Protein AF-A0A819S6Y0-F1 (afdb_monomer)

InterPro domains:
  IPR027272 Piezo family [PTHR47049] (10-144)
  IPR031805 Piezo, TM25-28 [PF15917] (71-144)

Structure (mmCIF, N/CA/C/O backbone):
data_AF-A0A819S6Y0-F1
#
_entry.id   AF-A0A819S6Y0-F1
#
loop_
_atom_site.group_PDB
_atom_site.id
_atom_site.type_symbol
_atom_site.label_atom_id
_atom_site.label_alt_id
_atom_site.label_comp_id
_atom_site.label_asym_id
_atom_site.label_entity_id
_atom_site.label_seq_id
_atom_site.pdbx_PDB_ins_code
_atom_site.Cartn_x
_atom_site.Cartn_y
_atom_site.Cartn_z
_atom_site.occupancy
_atom_site.B_iso_or_equiv
_atom_site.auth_seq_id
_atom_site.auth_comp_id
_atom_site.auth_asym_id
_atom_site.auth_atom_id
_atom_site.pdbx_PDB_model_num
ATOM 1 N N . TYR A 1 1 ? 23.788 9.686 -37.090 1.00 53.28 1 TYR A N 1
ATOM 2 C CA . TYR A 1 1 ? 23.372 8.698 -36.075 1.00 53.28 1 TYR A CA 1
ATOM 3 C C . TYR A 1 1 ? 24.300 7.473 -35.992 1.00 53.28 1 TYR A C 1
ATOM 5 O O . TYR A 1 1 ? 23.846 6.419 -35.590 1.00 53.28 1 TYR A O 1
ATOM 13 N N . HIS A 1 2 ? 25.597 7.571 -36.331 1.00 53.84 2 HIS A N 1
ATOM 14 C CA . HIS A 1 2 ? 26.469 6.384 -36.463 1.00 53.84 2 HIS A CA 1
ATOM 15 C C . HIS A 1 2 ? 27.426 6.138 -35.273 1.00 53.84 2 HIS A C 1
ATOM 17 O O . HIS A 1 2 ? 28.222 5.213 -35.316 1.00 53.84 2 HIS A O 1
ATOM 23 N N . TRP A 1 3 ? 27.369 6.956 -34.212 1.00 53.31 3 TRP A N 1
ATOM 24 C CA . TRP A 1 3 ? 28.402 6.966 -33.155 1.00 53.31 3 TRP A CA 1
ATOM 25 C C . TRP A 1 3 ? 27.869 6.834 -31.723 1.00 53.31 3 TRP A C 1
ATOM 27 O O . TRP A 1 3 ? 28.647 6.901 -30.774 1.00 53.31 3 TRP A O 1
ATOM 37 N N . ILE A 1 4 ? 26.558 6.663 -31.538 1.00 61.91 4 ILE A N 1
ATOM 38 C CA . ILE A 1 4 ? 25.990 6.446 -30.205 1.00 61.91 4 ILE A CA 1
ATOM 39 C C . ILE A 1 4 ? 25.982 4.944 -29.945 1.00 61.91 4 ILE A C 1
ATOM 41 O O . ILE A 1 4 ? 25.505 4.168 -30.767 1.00 61.91 4 ILE A O 1
ATOM 45 N N . ASN A 1 5 ? 26.547 4.541 -28.808 1.00 77.62 5 ASN A N 1
ATOM 46 C CA . ASN A 1 5 ? 26.578 3.152 -28.369 1.00 77.62 5 ASN A CA 1
ATOM 47 C C . ASN A 1 5 ? 25.147 2.586 -28.389 1.00 77.62 5 ASN A C 1
ATOM 49 O O . ASN A 1 5 ? 24.265 3.150 -27.744 1.00 77.62 5 ASN A O 1
ATOM 53 N N . VAL A 1 6 ? 24.915 1.497 -29.127 1.00 75.38 6 VAL A N 1
ATOM 54 C CA . VAL A 1 6 ? 23.573 0.929 -29.378 1.00 75.38 6 VAL A CA 1
ATOM 55 C C . VAL A 1 6 ? 22.809 0.683 -28.069 1.00 75.38 6 VAL A C 1
ATOM 57 O O . VAL A 1 6 ? 21.625 0.984 -27.960 1.00 75.38 6 VAL A O 1
ATOM 60 N N . ARG A 1 7 ? 23.523 0.285 -27.007 1.00 76.56 7 ARG A N 1
ATOM 61 C CA . ARG A 1 7 ? 22.964 0.113 -25.655 1.00 76.56 7 ARG A CA 1
ATOM 62 C C . ARG A 1 7 ? 22.422 1.400 -25.033 1.00 76.56 7 ARG A C 1
ATOM 64 O O . ARG A 1 7 ? 21.423 1.362 -24.325 1.00 76.56 7 ARG A O 1
ATOM 71 N N . PHE A 1 8 ? 23.088 2.525 -25.269 1.00 80.50 8 PHE A N 1
ATOM 72 C CA . PHE A 1 8 ? 22.642 3.831 -24.789 1.00 80.50 8 PHE A CA 1
ATOM 73 C C . PHE A 1 8 ? 21.433 4.321 -25.589 1.00 80.50 8 PHE A C 1
ATOM 75 O O . PHE A 1 8 ? 20.493 4.853 -25.007 1.00 80.50 8 PHE A O 1
ATOM 82 N N . ASN A 1 9 ? 21.425 4.067 -26.902 1.00 78.06 9 ASN A N 1
ATOM 83 C CA . ASN A 1 9 ? 20.296 4.378 -27.780 1.00 78.06 9 ASN A CA 1
ATOM 84 C C . ASN A 1 9 ? 19.030 3.610 -27.360 1.00 78.06 9 ASN A C 1
ATOM 86 O O . ASN A 1 9 ? 17.961 4.202 -27.217 1.00 78.06 9 ASN A O 1
ATOM 90 N N . GLY A 1 10 ? 19.186 2.313 -27.068 1.00 77.12 10 GLY A N 1
ATOM 91 C CA . GLY A 1 10 ? 18.119 1.464 -26.544 1.00 77.12 10 GLY A CA 1
ATOM 92 C C . GLY A 1 10 ? 17.637 1.884 -25.153 1.00 77.12 10 GLY A C 1
ATOM 93 O O . GLY A 1 10 ? 16.433 1.924 -24.926 1.00 77.12 10 GLY A O 1
ATOM 94 N N . TRP A 1 11 ? 18.542 2.264 -24.239 1.00 80.62 11 TRP A N 1
ATOM 95 C CA . TRP A 1 11 ? 18.161 2.768 -22.908 1.00 80.62 11 TRP A CA 1
ATOM 96 C C . TRP A 1 11 ? 17.359 4.077 -22.976 1.00 80.62 11 TRP A C 1
ATOM 98 O O . TRP A 1 11 ? 16.425 4.269 -22.205 1.00 80.62 11 TRP A O 1
ATOM 108 N N . LEU A 1 12 ? 17.689 4.960 -23.922 1.00 81.75 12 LEU A N 1
ATOM 109 C CA . LEU A 1 12 ? 16.943 6.195 -24.184 1.00 81.75 12 LEU A CA 1
ATOM 110 C C . LEU A 1 12 ? 15.626 5.977 -24.948 1.00 81.75 12 LEU A C 1
ATOM 112 O O . LEU A 1 12 ? 14.884 6.940 -25.127 1.00 81.75 12 LEU A O 1
ATOM 116 N N . HIS A 1 13 ? 15.342 4.756 -25.419 1.00 78.50 13 HIS A N 1
ATOM 117 C CA . HIS A 1 13 ? 14.201 4.441 -26.288 1.00 78.50 13 HIS A CA 1
ATOM 118 C C . HIS A 1 13 ? 14.126 5.321 -27.550 1.00 78.50 13 HIS A C 1
ATOM 120 O O . HIS A 1 13 ? 13.043 5.696 -28.005 1.00 78.50 13 HIS A O 1
ATOM 126 N N . LEU A 1 14 ? 15.279 5.662 -28.133 1.00 79.00 14 LEU A N 1
ATOM 127 C CA . LEU A 1 14 ? 15.324 6.416 -29.384 1.00 79.00 14 LEU A CA 1
ATOM 128 C C . LEU A 1 14 ? 14.881 5.542 -30.564 1.00 79.00 14 LEU A C 1
ATOM 130 O O . LEU A 1 14 ? 15.088 4.329 -30.579 1.00 79.00 14 LEU A O 1
ATOM 134 N N . LEU A 1 15 ? 14.274 6.178 -31.568 1.00 76.56 15 LEU A N 1
ATOM 135 C CA . LEU A 1 15 ? 13.911 5.523 -32.823 1.00 76.56 15 LEU A CA 1
ATOM 136 C C . LEU A 1 15 ? 15.189 5.063 -33.536 1.00 76.56 15 LEU A C 1
ATOM 138 O O . LEU A 1 15 ? 15.964 5.886 -34.025 1.00 76.56 15 LEU A O 1
ATOM 142 N N . ASP A 1 16 ? 15.391 3.750 -33.595 1.00 74.06 16 ASP A N 1
ATOM 143 C CA . ASP A 1 16 ? 16.468 3.109 -34.340 1.00 74.06 16 ASP A CA 1
ATOM 144 C C . ASP A 1 16 ? 15.872 2.153 -35.379 1.00 74.06 16 ASP A C 1
ATOM 146 O O . ASP A 1 16 ? 14.878 1.469 -35.131 1.00 74.06 16 ASP A O 1
ATOM 150 N N . TYR A 1 17 ? 16.468 2.134 -36.567 1.00 72.25 17 TYR A N 1
ATOM 151 C CA . TYR A 1 17 ? 16.077 1.234 -37.650 1.00 72.25 17 TYR A CA 1
ATOM 152 C C . TYR A 1 17 ? 16.776 -0.129 -37.529 1.00 72.25 17 TYR A C 1
ATOM 154 O O . TYR A 1 17 ? 16.288 -1.120 -38.064 1.00 72.25 17 TYR A O 1
ATOM 162 N N . ILE A 1 18 ? 17.923 -0.181 -36.839 1.00 71.50 18 ILE A N 1
ATOM 163 C CA . ILE A 1 18 ? 18.746 -1.389 -36.7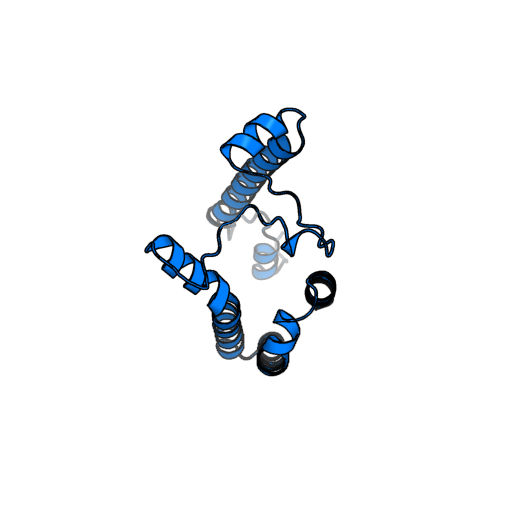00 1.00 71.50 18 ILE A CA 1
ATOM 164 C C . ILE A 1 18 ? 18.242 -2.258 -35.536 1.00 71.50 18 ILE A C 1
ATOM 166 O O . ILE A 1 18 ? 18.105 -3.469 -35.693 1.00 71.50 18 ILE A O 1
ATOM 170 N N . GLU A 1 19 ? 17.910 -1.641 -34.398 1.00 70.00 19 GLU A N 1
ATOM 171 C CA . GLU A 1 19 ? 17.298 -2.292 -33.229 1.00 70.00 19 GLU A CA 1
ATOM 172 C C . GLU A 1 19 ? 16.040 -1.519 -32.789 1.00 70.00 19 GLU A C 1
ATOM 174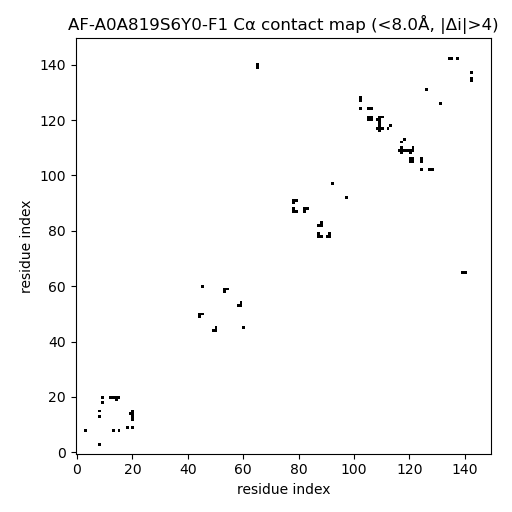 O O . GLU A 1 19 ? 16.109 -0.676 -31.892 1.00 70.00 19 GLU A O 1
ATOM 179 N N . PRO A 1 20 ? 14.875 -1.753 -33.423 1.00 70.50 20 PRO A N 1
ATOM 180 C CA . PRO A 1 20 ? 13.649 -1.056 -33.055 1.00 70.50 20 PRO A CA 1
ATOM 181 C C . PRO A 1 20 ? 13.221 -1.401 -31.623 1.00 70.50 20 PRO A C 1
ATOM 183 O O . PRO A 1 20 ? 13.245 -2.562 -31.203 1.00 70.50 20 PRO A O 1
ATOM 186 N N . SER A 1 21 ? 12.789 -0.385 -30.871 1.00 71.12 21 SER A N 1
ATOM 187 C CA . SER A 1 21 ? 12.269 -0.571 -29.516 1.00 71.12 21 SER A CA 1
ATOM 188 C C . SER A 1 21 ? 11.015 -1.450 -29.533 1.00 71.12 21 SER A C 1
ATOM 190 O O . SER A 1 21 ? 10.190 -1.402 -30.451 1.00 71.12 21 SER A O 1
ATOM 192 N N . THR A 1 22 ? 10.872 -2.317 -28.529 1.00 75.94 22 THR A N 1
ATOM 193 C CA . THR A 1 22 ? 9.787 -3.301 -28.537 1.00 75.94 22 THR A CA 1
ATOM 194 C C . THR A 1 22 ? 8.485 -2.640 -28.099 1.00 75.94 22 THR A C 1
ATOM 196 O O . THR A 1 22 ? 8.317 -2.308 -26.928 1.00 75.94 22 THR A O 1
ATOM 199 N N . ALA A 1 23 ? 7.527 -2.509 -29.019 1.00 78.88 23 ALA A N 1
ATOM 200 C CA . ALA A 1 23 ? 6.220 -1.906 -28.740 1.00 78.88 23 ALA A CA 1
ATOM 201 C C . ALA A 1 23 ? 5.422 -2.626 -27.631 1.00 78.88 23 ALA A C 1
ATOM 203 O O . ALA A 1 23 ? 4.502 -2.049 -27.061 1.00 78.88 23 ALA A O 1
ATOM 204 N N . THR A 1 24 ? 5.779 -3.865 -27.274 1.00 84.56 24 THR A N 1
ATOM 205 C CA . THR A 1 24 ? 5.170 -4.589 -26.145 1.00 84.56 24 THR A CA 1
ATOM 206 C C . THR A 1 24 ? 5.451 -3.937 -24.791 1.00 84.56 24 THR A C 1
ATOM 208 O O . THR A 1 24 ? 4.668 -4.128 -23.865 1.00 84.56 24 THR A O 1
ATOM 211 N N . GLN A 1 25 ? 6.513 -3.132 -24.664 1.00 82.19 25 GLN A N 1
ATOM 212 C CA . GLN A 1 25 ? 6.817 -2.389 -23.436 1.00 82.19 25 GLN A CA 1
ATOM 213 C C . GLN A 1 25 ? 5.733 -1.342 -23.117 1.00 82.19 25 GLN A C 1
ATOM 215 O O . GLN A 1 25 ? 5.421 -1.131 -21.949 1.00 82.19 25 GLN A O 1
ATOM 220 N N . LEU A 1 26 ? 5.066 -0.793 -24.142 1.00 87.94 26 LEU A N 1
ATOM 221 C CA . LEU A 1 26 ? 3.971 0.178 -23.995 1.00 87.94 26 LEU A CA 1
ATOM 222 C C . LEU A 1 26 ? 2.686 -0.430 -23.418 1.00 87.94 26 LEU A C 1
ATOM 224 O O . LEU A 1 26 ? 1.782 0.301 -23.024 1.00 87.94 26 LEU A O 1
ATOM 228 N N . ILE A 1 27 ? 2.571 -1.761 -23.365 1.00 92.94 27 ILE A N 1
ATOM 229 C CA . ILE A 1 27 ? 1.391 -2.421 -22.790 1.00 92.94 27 ILE A CA 1
ATOM 230 C C . ILE A 1 27 ? 1.282 -2.090 -21.296 1.00 92.94 27 ILE A C 1
ATOM 232 O O . ILE A 1 27 ? 0.184 -1.829 -20.807 1.00 92.94 27 ILE A O 1
ATOM 236 N N . ALA A 1 28 ? 2.410 -2.058 -20.578 1.00 91.25 28 ALA A N 1
ATOM 237 C CA . ALA A 1 28 ? 2.431 -1.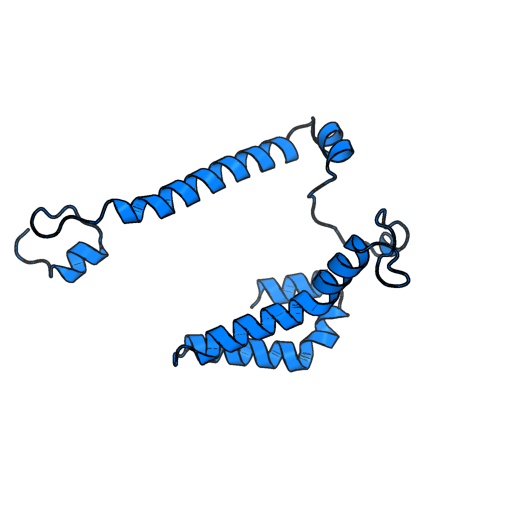674 -19.168 1.00 91.25 28 ALA A CA 1
ATOM 238 C C . ALA A 1 28 ? 1.977 -0.217 -18.983 1.00 91.25 28 ALA A C 1
ATOM 240 O O . ALA A 1 28 ? 1.107 0.047 -18.153 1.00 91.25 28 ALA A O 1
ATOM 241 N N . ASP A 1 29 ? 2.479 0.695 -19.820 1.00 93.00 29 ASP A N 1
ATOM 242 C CA . ASP A 1 29 ? 2.100 2.113 -19.802 1.00 93.00 29 ASP A CA 1
ATOM 243 C C . ASP A 1 29 ? 0.616 2.315 -20.130 1.00 93.00 29 ASP A C 1
ATOM 2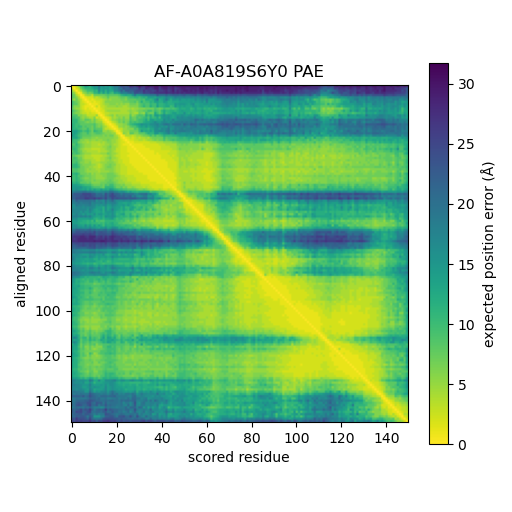45 O O . ASP A 1 29 ? -0.057 3.138 -19.509 1.00 93.00 29 ASP A O 1
ATOM 249 N N . PHE A 1 30 ? 0.068 1.524 -21.057 1.00 95.31 30 PHE A N 1
ATOM 250 C CA . PHE A 1 30 ? -1.360 1.526 -21.357 1.00 95.31 30 PHE A CA 1
ATOM 251 C C . PHE A 1 30 ? -2.198 1.143 -20.131 1.00 95.31 30 PHE A C 1
ATOM 253 O O . PHE A 1 30 ? -3.163 1.838 -19.815 1.00 95.31 30 PHE A O 1
ATOM 260 N N . PHE A 1 31 ? -1.832 0.076 -19.410 1.00 95.88 31 PHE A N 1
ATOM 261 C CA . PHE A 1 31 ? -2.542 -0.308 -18.186 1.00 95.88 31 PHE A CA 1
ATOM 262 C C . PHE A 1 31 ? -2.368 0.721 -17.069 1.00 95.88 31 PHE A C 1
ATOM 264 O O . PHE A 1 31 ? -3.334 1.022 -16.371 1.00 95.88 31 PHE A O 1
ATOM 271 N N . GLN A 1 32 ? -1.180 1.310 -16.926 1.00 95.88 32 GLN A N 1
ATOM 272 C CA . GLN A 1 32 ? -0.949 2.396 -15.976 1.00 95.88 32 GLN A CA 1
ATOM 273 C C . GLN A 1 32 ? -1.851 3.601 -16.277 1.00 95.88 32 GLN A C 1
ATOM 275 O O . GLN A 1 32 ? -2.486 4.135 -15.367 1.00 95.88 32 GLN A O 1
ATOM 280 N N . PHE A 1 33 ? -1.962 3.996 -17.548 1.00 96.81 33 PHE A N 1
ATOM 281 C CA . PHE A 1 33 ? -2.863 5.064 -17.974 1.00 96.81 33 PHE A CA 1
ATOM 282 C C . PHE A 1 33 ? -4.332 4.697 -17.742 1.00 96.81 33 PHE A C 1
ATOM 284 O O . PHE A 1 33 ? -5.084 5.497 -17.189 1.00 96.81 33 PHE A O 1
ATOM 291 N N . LEU A 1 34 ? -4.734 3.469 -18.083 1.00 97.25 34 LEU A N 1
ATOM 292 C CA . LEU A 1 34 ? -6.086 2.974 -17.839 1.00 97.25 34 LEU A CA 1
ATOM 293 C C . LEU A 1 34 ? -6.449 3.063 -16.351 1.00 97.25 34 LEU A C 1
ATOM 295 O O . LEU A 1 34 ? -7.504 3.600 -16.015 1.00 97.25 34 LEU A O 1
ATOM 299 N N . PHE A 1 35 ? -5.578 2.584 -15.458 1.00 97.62 35 PHE A N 1
ATOM 300 C CA . PHE A 1 35 ? -5.803 2.659 -14.014 1.00 97.62 35 PHE A CA 1
ATOM 301 C C . PHE A 1 35 ? -5.837 4.101 -13.511 1.00 97.62 35 PHE A C 1
ATOM 303 O O . PHE A 1 35 ? -6.695 4.424 -12.694 1.00 97.62 35 PHE A O 1
ATOM 310 N N . ALA A 1 36 ? -4.992 4.990 -14.038 1.00 97.50 36 ALA A N 1
ATOM 311 C CA . ALA A 1 36 ? -5.045 6.412 -13.709 1.00 97.50 36 ALA A CA 1
ATOM 312 C C . ALA A 1 36 ? -6.382 7.056 -14.128 1.00 97.50 36 ALA A C 1
ATOM 314 O O . ALA A 1 36 ? -6.970 7.807 -13.350 1.00 97.50 36 ALA A O 1
ATOM 315 N N . CYS A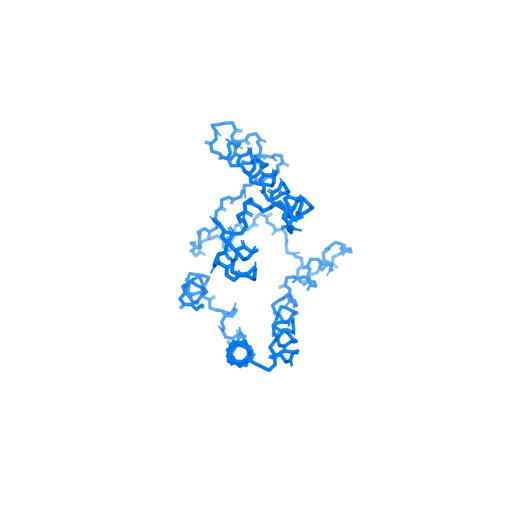 1 37 ? -6.913 6.723 -15.310 1.00 97.44 37 CYS A N 1
ATOM 316 C CA . CYS A 1 37 ? -8.229 7.191 -15.753 1.00 97.44 37 CYS A CA 1
ATOM 317 C C . CYS A 1 37 ? -9.368 6.662 -14.869 1.00 97.44 37 CYS A C 1
ATOM 319 O O . CYS A 1 37 ? -10.281 7.417 -14.534 1.00 97.44 37 CYS A O 1
ATOM 321 N N . GLN A 1 38 ? -9.320 5.387 -14.469 1.00 96.50 38 GLN A N 1
ATOM 322 C CA . GLN A 1 38 ? -10.316 4.826 -13.549 1.00 96.50 38 GLN A CA 1
ATOM 323 C C . GLN A 1 38 ? -10.230 5.481 -12.166 1.00 96.50 38 GLN A C 1
ATOM 325 O O . GLN A 1 38 ? -11.256 5.850 -11.599 1.00 96.50 38 GLN A O 1
ATOM 330 N N . GLN A 1 39 ? -9.018 5.706 -11.654 1.00 94.94 39 GLN A N 1
ATOM 331 C CA . GLN A 1 39 ? -8.812 6.388 -10.379 1.00 94.94 39 GLN A CA 1
ATOM 332 C C . GLN A 1 39 ? -9.333 7.830 -10.415 1.00 94.94 39 GLN A C 1
ATOM 334 O O . GLN A 1 39 ? -9.985 8.275 -9.474 1.00 94.94 39 GLN A O 1
ATOM 339 N N . TRP A 1 40 ? -9.109 8.547 -11.521 1.00 94.12 40 TRP A N 1
ATOM 340 C CA . TRP A 1 40 ? -9.681 9.878 -11.730 1.00 94.12 40 TRP A CA 1
ATOM 341 C C . TRP A 1 40 ? -11.211 9.860 -11.659 1.00 94.12 40 TRP A C 1
ATOM 343 O O . TRP A 1 40 ? -11.817 10.735 -11.043 1.00 94.12 40 TRP A O 1
ATOM 353 N N . HIS A 1 41 ? -11.846 8.854 -12.262 1.00 91.12 41 HIS A N 1
ATOM 354 C CA . HIS A 1 41 ? -13.297 8.701 -12.224 1.00 91.12 41 HIS A CA 1
ATOM 355 C C . HIS A 1 41 ? -13.813 8.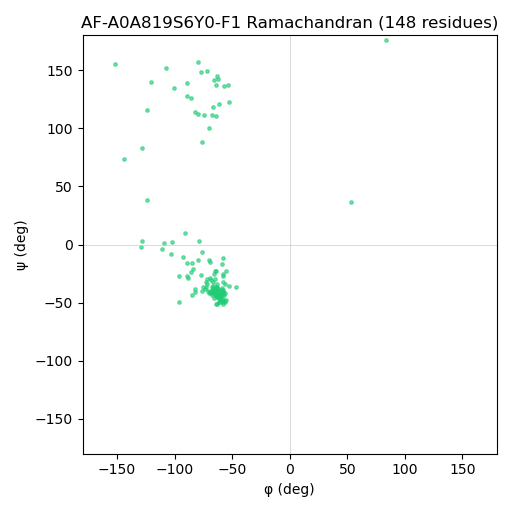481 -10.792 1.00 91.12 41 HIS A C 1
ATOM 357 O O . HIS A 1 41 ? -14.769 9.139 -10.386 1.00 91.12 41 HIS A O 1
ATOM 363 N N . VAL A 1 42 ? -13.133 7.636 -10.005 1.00 89.56 42 VAL A N 1
ATOM 364 C CA . VAL A 1 42 ? -13.434 7.431 -8.575 1.00 89.56 42 VAL A CA 1
ATOM 365 C C . VAL A 1 42 ? -13.329 8.749 -7.803 1.00 89.56 42 VAL A C 1
ATOM 367 O O . VAL A 1 42 ? -14.290 9.154 -7.154 1.00 89.56 42 VAL A O 1
ATOM 370 N N . PHE A 1 43 ? -12.221 9.479 -7.950 1.00 90.50 43 PHE A N 1
ATOM 371 C CA . PHE A 1 43 ? -12.028 10.766 -7.273 1.00 90.50 43 PHE A CA 1
ATOM 372 C C . PHE A 1 43 ? -13.039 11.834 -7.698 1.00 90.50 43 PHE A C 1
ATOM 374 O O . PHE A 1 43 ? -13.462 12.653 -6.879 1.00 90.50 43 PHE A O 1
ATOM 381 N N . SER A 1 44 ? -13.471 11.825 -8.960 1.00 88.50 44 SER A N 1
ATOM 382 C CA . SER A 1 44 ? -14.514 12.733 -9.433 1.00 88.50 44 SER A CA 1
ATOM 383 C C . SER A 1 44 ? -15.845 12.474 -8.723 1.00 88.50 44 SER A C 1
ATOM 385 O O . SER A 1 44 ? -16.534 13.428 -8.360 1.00 88.50 44 SER A O 1
ATOM 387 N N . TYR A 1 45 ? -16.203 11.212 -8.465 1.00 84.31 45 TYR A N 1
ATOM 388 C CA . TYR A 1 45 ? -17.399 10.895 -7.681 1.00 84.31 45 TYR A CA 1
ATOM 389 C C . TYR A 1 45 ? -17.265 11.267 -6.207 1.00 84.31 45 TYR A C 1
ATOM 391 O O . TYR A 1 45 ? -18.211 11.828 -5.662 1.00 84.31 45 TYR A O 1
ATOM 399 N N . GLU A 1 46 ? -16.104 11.023 -5.598 1.00 85.19 46 GLU A N 1
ATOM 400 C CA . GLU A 1 46 ? -15.836 11.379 -4.196 1.00 85.19 46 GLU A CA 1
ATOM 401 C C . GLU A 1 46 ? -15.830 12.902 -3.956 1.00 85.19 46 GLU A C 1
ATOM 403 O O . GLU A 1 46 ? -16.099 13.358 -2.848 1.00 85.19 46 GLU A O 1
ATOM 408 N N . THR A 1 47 ? -15.533 13.706 -4.985 1.00 83.06 47 THR A N 1
ATOM 409 C CA . THR A 1 47 ? -15.454 15.177 -4.876 1.00 83.06 47 THR A CA 1
ATOM 410 C C . THR A 1 47 ? -16.796 15.879 -5.138 1.00 83.06 47 THR A C 1
ATOM 412 O O . THR A 1 47 ? -17.025 16.983 -4.646 1.00 83.06 47 THR A O 1
ATOM 415 N N . ASN A 1 48 ? -17.690 15.283 -5.933 1.00 78.56 48 ASN A N 1
ATOM 416 C CA . ASN A 1 48 ? -18.948 15.915 -6.347 1.00 78.56 48 ASN A CA 1
ATOM 417 C C . ASN A 1 48 ? -20.017 15.898 -5.237 1.00 78.56 48 ASN A C 1
ATOM 419 O O . ASN A 1 48 ? -20.155 14.921 -4.518 1.00 78.56 48 ASN A O 1
ATOM 423 N N . GLU A 1 49 ? -20.893 16.909 -5.178 1.00 58.44 49 GLU A N 1
ATOM 424 C CA . GLU A 1 49 ? -21.966 17.053 -4.162 1.00 58.44 49 GLU A CA 1
ATOM 425 C C . GLU A 1 49 ? -22.972 15.881 -4.076 1.00 58.44 49 GLU A C 1
ATOM 427 O O . GLU A 1 49 ? -23.738 15.792 -3.120 1.00 58.44 49 GLU A O 1
ATOM 432 N N . LYS A 1 50 ? -22.971 14.954 -5.045 1.00 62.31 50 LYS A N 1
ATOM 433 C CA . LYS A 1 50 ? -23.741 13.694 -4.997 1.00 62.31 50 LYS A CA 1
ATOM 434 C C . LYS A 1 50 ? -23.095 12.612 -4.120 1.00 62.31 50 LYS A C 1
ATOM 436 O O . LYS A 1 50 ? -23.640 11.513 -4.038 1.00 62.31 50 LYS A O 1
ATOM 441 N N . ASP A 1 51 ? -21.976 12.926 -3.466 1.00 65.44 51 ASP A N 1
ATOM 442 C CA . ASP A 1 51 ? -21.232 12.065 -2.538 1.00 65.44 51 ASP A CA 1
ATOM 443 C C . ASP A 1 51 ? -22.162 11.387 -1.517 1.00 65.44 51 ASP A C 1
ATOM 445 O O . ASP A 1 51 ? -22.014 10.206 -1.241 1.00 65.44 51 ASP A O 1
ATOM 449 N N . TYR A 1 52 ? -23.216 12.065 -1.041 1.00 68.12 52 TYR A N 1
ATOM 450 C CA . TYR A 1 52 ? -24.141 11.488 -0.053 1.00 68.12 52 TYR A CA 1
ATOM 451 C C . TYR A 1 52 ? -24.838 10.192 -0.514 1.00 68.12 52 TYR A C 1
ATOM 453 O O . TYR A 1 52 ? -24.987 9.280 0.295 1.00 68.12 52 TYR A O 1
ATOM 461 N N . ILE A 1 53 ? -25.216 10.070 -1.796 1.00 74.00 53 ILE A N 1
ATOM 462 C CA . ILE A 1 53 ? -25.866 8.856 -2.333 1.00 74.00 53 ILE A CA 1
ATOM 463 C C . ILE A 1 53 ? -24.858 7.704 -2.396 1.00 74.00 53 ILE A C 1
ATOM 465 O O . ILE A 1 53 ? -25.171 6.562 -2.062 1.00 74.00 53 ILE A O 1
ATOM 469 N N . TYR A 1 54 ? -23.629 7.999 -2.819 1.00 73.38 54 TYR A N 1
ATOM 470 C CA . TYR A 1 54 ? -22.568 7.000 -2.921 1.00 73.38 54 TYR A CA 1
ATOM 471 C C . TYR A 1 54 ? -22.050 6.575 -1.545 1.00 73.38 54 TYR A C 1
ATOM 473 O O . TYR A 1 54 ? -21.805 5.389 -1.334 1.00 73.38 54 TYR A O 1
ATOM 481 N N . ILE A 1 55 ? -21.977 7.504 -0.589 1.00 76.12 55 ILE A N 1
ATOM 482 C CA . ILE A 1 55 ? -21.650 7.219 0.809 1.00 76.12 55 ILE A CA 1
ATOM 483 C C . ILE A 1 55 ? -22.695 6.296 1.436 1.00 76.12 55 ILE A C 1
ATOM 485 O O . ILE A 1 55 ? -22.327 5.387 2.177 1.00 76.12 55 ILE A O 1
ATOM 489 N N . GLU A 1 56 ? -23.982 6.485 1.145 1.00 77.94 56 GLU A N 1
ATOM 490 C CA . GLU A 1 56 ? -25.034 5.613 1.677 1.00 77.94 56 GLU A CA 1
ATOM 491 C C . GLU A 1 56 ? -24.937 4.181 1.123 1.00 77.94 56 GLU A C 1
ATOM 493 O O . GLU A 1 56 ? -25.123 3.216 1.864 1.00 77.94 56 GLU A O 1
ATOM 498 N N . LEU A 1 57 ? -24.592 4.027 -0.159 1.00 81.56 57 LEU A N 1
ATOM 499 C CA . LEU A 1 57 ? -24.508 2.719 -0.818 1.00 81.56 57 LEU A CA 1
ATOM 500 C C . LEU A 1 57 ? -23.186 1.978 -0.567 1.00 81.56 57 LEU A C 1
ATOM 502 O O . LEU A 1 57 ? -23.187 0.753 -0.445 1.00 81.56 57 LEU A O 1
ATOM 506 N N . CYS A 1 58 ? -22.059 2.694 -0.535 1.00 80.19 58 CYS A N 1
ATOM 507 C CA . CYS A 1 58 ? -20.711 2.112 -0.551 1.00 80.19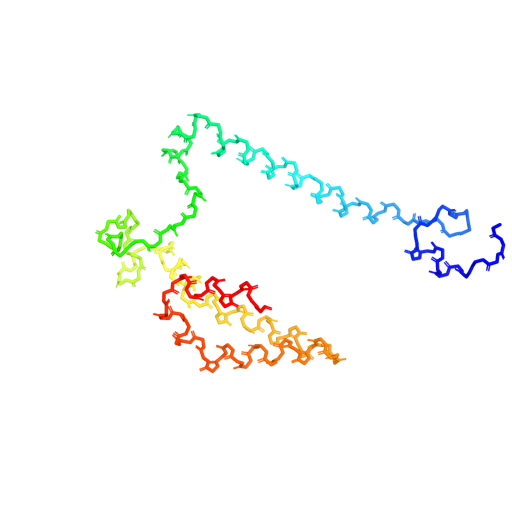 58 CYS A CA 1
ATOM 508 C C . CYS A 1 58 ? -19.787 2.641 0.564 1.00 80.19 58 CYS A C 1
ATOM 510 O O . CYS A 1 58 ? -18.662 2.161 0.710 1.00 80.19 58 CYS A O 1
ATOM 512 N N . GLY A 1 59 ? -20.254 3.579 1.389 1.00 81.25 59 GLY A N 1
ATOM 513 C CA . GLY A 1 59 ? -19.464 4.190 2.455 1.00 81.25 59 GLY A CA 1
ATOM 514 C C . GLY A 1 59 ? -18.583 5.348 1.979 1.00 81.25 59 GLY A C 1
ATOM 515 O O . GLY A 1 59 ? -18.523 5.680 0.799 1.00 81.25 59 GLY A O 1
ATOM 516 N N . SER A 1 60 ? -17.907 5.993 2.932 1.00 82.38 60 SER A N 1
ATOM 517 C CA . SER A 1 60 ? -16.994 7.106 2.657 1.00 82.38 60 SER A CA 1
ATOM 518 C C . SER A 1 60 ? -15.538 6.643 2.676 1.00 82.38 60 SER A C 1
ATOM 520 O O . SER A 1 60 ? -15.119 5.986 3.627 1.00 82.38 60 SER A O 1
ATOM 522 N N . ASN A 1 61 ? -14.761 7.068 1.677 1.00 84.00 61 ASN A N 1
ATOM 523 C CA . ASN A 1 61 ? -13.310 6.857 1.589 1.00 84.00 61 ASN A CA 1
ATOM 524 C C . ASN A 1 61 ? -12.485 7.994 2.223 1.00 84.00 61 ASN A C 1
ATOM 526 O O . ASN A 1 61 ? -11.265 8.043 2.068 1.00 84.00 61 ASN A O 1
ATOM 530 N N . ARG A 1 62 ? -13.123 8.928 2.941 1.00 81.62 62 ARG A N 1
ATOM 531 C CA . ARG A 1 62 ? -12.409 10.028 3.606 1.00 81.62 62 ARG A CA 1
ATOM 532 C C . ARG A 1 62 ? -11.504 9.491 4.711 1.00 81.62 62 ARG A C 1
ATOM 534 O O . ARG A 1 62 ? -11.885 8.590 5.459 1.00 81.62 62 ARG A O 1
ATOM 541 N N . GLU A 1 63 ? -10.321 10.088 4.848 1.00 77.50 63 GLU A N 1
ATOM 542 C CA . GLU A 1 63 ? -9.389 9.708 5.905 1.00 77.50 63 GLU A CA 1
ATOM 543 C C . GLU A 1 63 ? -10.023 9.847 7.294 1.00 77.50 63 GLU A C 1
ATOM 545 O O . GLU A 1 63 ? -10.664 10.848 7.628 1.00 77.50 63 GLU A O 1
ATOM 550 N N . ILE A 1 64 ? -9.796 8.841 8.136 1.00 73.44 64 ILE A N 1
ATOM 551 C CA . ILE A 1 64 ? -10.241 8.867 9.525 1.00 73.44 64 ILE A CA 1
ATOM 552 C C . ILE A 1 64 ? -9.323 9.820 10.295 1.00 73.44 64 ILE A C 1
ATOM 554 O O . ILE A 1 64 ? -8.141 9.536 10.502 1.00 73.44 64 ILE A O 1
ATOM 558 N N . ILE A 1 65 ? -9.877 10.954 10.721 1.00 67.94 65 ILE A N 1
ATOM 559 C CA . ILE A 1 65 ? -9.241 11.854 11.684 1.00 67.94 65 ILE A CA 1
ATOM 560 C C . ILE A 1 65 ? -9.534 11.281 13.070 1.00 67.94 65 ILE A C 1
ATOM 562 O O . ILE A 1 65 ? -10.693 11.201 13.487 1.00 67.94 65 ILE A O 1
ATOM 566 N N . TYR A 1 66 ? -8.482 10.829 13.748 1.00 62.09 66 TYR A N 1
ATOM 567 C CA . TYR A 1 66 ? -8.571 10.234 15.075 1.00 62.09 66 TYR A CA 1
ATOM 568 C C . TYR A 1 66 ? -8.765 11.343 16.102 1.00 62.09 66 TYR A C 1
ATOM 570 O O . TYR A 1 66 ? -7.806 11.899 16.626 1.00 62.09 66 TYR A O 1
ATOM 578 N N . ASP A 1 67 ? -10.026 11.684 16.334 1.00 57.97 67 ASP A N 1
ATOM 579 C CA . ASP A 1 67 ? -10.441 12.367 17.548 1.00 57.97 67 ASP A CA 1
ATOM 580 C C . ASP A 1 67 ? -10.797 11.304 18.596 1.00 57.97 67 ASP A C 1
ATOM 582 O O . ASP A 1 67 ? -11.408 10.278 18.264 1.00 57.97 67 ASP A O 1
ATOM 586 N N . ASN A 1 68 ? -10.394 11.530 19.846 1.00 54.72 68 ASN A N 1
ATOM 587 C CA . ASN A 1 68 ? -10.486 10.560 20.944 1.00 54.72 68 ASN A CA 1
ATOM 588 C C . ASN A 1 68 ? -11.918 10.035 21.162 1.00 54.72 68 ASN A C 1
ATOM 590 O O . ASN A 1 68 ? -12.110 8.923 21.655 1.00 54.72 68 ASN A O 1
ATOM 594 N N . ASP A 1 69 ? -12.927 10.786 20.721 1.00 54.56 69 ASP A N 1
ATOM 595 C CA . ASP A 1 69 ? -14.338 10.470 20.921 1.00 54.56 69 ASP A CA 1
ATOM 596 C C . ASP A 1 69 ? -14.920 9.423 19.948 1.00 54.56 69 ASP A C 1
ATOM 598 O O . ASP A 1 69 ? -15.998 8.877 20.206 1.00 54.56 69 ASP A O 1
ATOM 602 N N . ARG A 1 70 ? -14.237 9.069 18.845 1.00 52.75 70 ARG A N 1
ATOM 603 C CA . ARG A 1 70 ? -14.810 8.144 17.838 1.00 52.75 70 ARG A CA 1
ATOM 604 C C . ARG A 1 70 ? -14.630 6.656 18.118 1.00 52.75 70 ARG A C 1
ATOM 606 O O . ARG A 1 70 ? -15.392 5.872 17.554 1.00 52.75 70 ARG A O 1
ATOM 613 N N . TYR A 1 71 ? -13.736 6.244 19.022 1.00 55.44 71 TYR A N 1
ATOM 614 C CA . TYR A 1 71 ? -13.693 4.840 19.474 1.00 55.44 71 TYR A CA 1
ATOM 615 C C . TYR A 1 71 ? -15.031 4.400 20.089 1.00 55.44 71 TYR A C 1
ATOM 617 O O . TYR A 1 71 ? -15.386 3.225 20.042 1.00 55.44 71 TYR A O 1
ATOM 625 N N . LYS A 1 72 ? -15.806 5.361 20.606 1.00 57.91 72 LYS A N 1
ATOM 626 C CA . LYS A 1 72 ? -17.123 5.141 21.207 1.00 57.91 72 LYS A CA 1
ATOM 627 C C . LYS A 1 72 ? -18.244 4.930 20.179 1.00 57.91 72 LYS A C 1
ATOM 629 O O . LYS A 1 72 ? -19.217 4.254 20.494 1.00 57.91 72 LYS A O 1
ATOM 634 N N . ASN A 1 73 ? -18.091 5.460 18.960 1.00 68.38 73 ASN A N 1
ATOM 635 C CA . ASN A 1 73 ? -19.109 5.470 17.901 1.00 68.38 73 ASN A CA 1
ATOM 636 C C . ASN A 1 73 ? -18.596 4.828 16.596 1.00 68.38 73 ASN A C 1
ATOM 638 O O . ASN A 1 73 ? -18.881 5.326 15.505 1.00 68.38 73 ASN A O 1
ATOM 642 N N . ASN A 1 74 ? -17.817 3.745 16.680 1.00 75.25 74 ASN A N 1
ATOM 643 C CA . ASN A 1 74 ? -17.420 2.997 15.488 1.00 75.25 74 ASN A CA 1
ATOM 644 C C . ASN A 1 74 ? -18.664 2.328 14.858 1.00 75.25 74 ASN A C 1
ATOM 646 O O . ASN A 1 74 ? -19.284 1.489 15.516 1.00 75.25 74 ASN A O 1
ATOM 650 N N . PRO A 1 75 ? -19.046 2.654 13.606 1.00 77.44 75 PRO A N 1
ATOM 651 C CA . PRO A 1 75 ? -20.201 2.033 12.952 1.00 77.44 75 PRO A CA 1
ATOM 652 C C . PRO A 1 75 ? -19.961 0.554 12.604 1.00 77.44 75 PRO A C 1
ATOM 654 O O . PRO A 1 75 ? -20.905 -0.178 12.301 1.00 77.44 75 PRO A O 1
ATOM 657 N N . ILE A 1 76 ? -18.703 0.102 12.630 1.00 81.06 76 ILE A N 1
ATOM 658 C CA . ILE A 1 76 ? -18.312 -1.263 12.288 1.00 81.06 76 ILE A CA 1
ATOM 659 C C . ILE A 1 76 ? -18.442 -2.151 13.529 1.00 81.06 76 ILE A C 1
ATOM 661 O O . ILE A 1 76 ? -17.861 -1.873 14.577 1.00 81.06 76 ILE A O 1
ATOM 665 N N . LYS A 1 77 ? -19.189 -3.251 13.393 1.00 83.62 77 LYS A N 1
ATOM 666 C CA . LYS A 1 77 ? -19.329 -4.267 14.445 1.00 83.62 77 LYS A CA 1
ATOM 667 C C . LYS A 1 77 ? -17.983 -4.924 14.746 1.00 83.62 77 LYS A C 1
ATOM 669 O O . LYS A 1 77 ? -17.195 -5.171 13.835 1.00 83.62 77 LYS A O 1
ATOM 674 N N . ASP A 1 78 ? -17.767 -5.259 16.012 1.00 83.62 78 ASP A N 1
ATOM 675 C CA . ASP A 1 78 ? -16.579 -5.989 16.445 1.00 83.62 78 ASP A CA 1
ATOM 676 C C . ASP A 1 78 ? -16.509 -7.373 15.775 1.00 83.62 78 ASP A C 1
ATOM 678 O O . ASP A 1 78 ? -17.419 -8.194 15.911 1.00 83.62 78 ASP A O 1
ATOM 682 N N . PHE A 1 79 ? -15.420 -7.607 15.043 1.00 86.44 79 PHE A N 1
ATOM 683 C CA . PHE A 1 79 ? -15.105 -8.863 14.359 1.00 86.44 79 PHE A CA 1
ATOM 684 C C . PHE A 1 79 ? -13.933 -9.616 15.015 1.00 86.44 79 PHE A C 1
ATOM 686 O O . PHE A 1 79 ? -13.538 -10.670 14.525 1.00 86.44 79 PHE A O 1
ATOM 693 N N . VAL A 1 80 ? -13.373 -9.088 16.110 1.00 85.75 80 VAL A N 1
ATOM 694 C CA . VAL A 1 80 ? -12.192 -9.624 16.801 1.00 85.75 80 VAL A CA 1
ATOM 695 C C . VAL A 1 80 ? -12.594 -10.518 17.972 1.00 85.75 80 VAL A C 1
ATOM 697 O O . VAL A 1 80 ? -12.099 -11.636 18.083 1.00 85.75 80 VAL A O 1
ATOM 700 N N . THR A 1 81 ? -13.499 -10.057 18.842 1.00 85.12 81 THR A N 1
ATOM 701 C CA . THR A 1 81 ? -13.802 -10.764 20.102 1.00 85.12 81 THR A CA 1
ATOM 702 C C . THR A 1 81 ? -14.660 -12.013 19.898 1.00 85.12 81 THR A C 1
ATOM 704 O O . THR A 1 81 ? -14.498 -13.007 20.603 1.00 85.12 81 THR A O 1
ATOM 707 N N . ASN A 1 82 ? -15.603 -11.977 18.952 1.00 82.44 82 ASN A N 1
ATOM 708 C CA . ASN A 1 82 ? -16.505 -13.099 18.683 1.00 82.44 82 ASN A CA 1
ATOM 709 C C . ASN A 1 82 ? -16.821 -13.224 17.182 1.00 82.44 82 ASN A C 1
ATOM 711 O O . ASN A 1 82 ? -17.927 -12.873 16.756 1.00 82.44 82 ASN A O 1
ATOM 715 N N . PRO A 1 83 ? -15.863 -13.697 16.366 1.00 82.12 83 PRO A N 1
ATOM 716 C CA . PRO A 1 83 ? -16.074 -13.903 14.937 1.00 82.12 83 PRO A CA 1
ATOM 717 C C . PRO A 1 83 ? -17.081 -15.036 14.689 1.00 82.12 83 PRO A C 1
ATOM 719 O O . PRO A 1 83 ? -16.799 -16.210 14.936 1.00 82.12 83 PRO A O 1
ATOM 722 N N . ARG A 1 84 ? -18.271 -14.687 14.181 1.00 83.88 84 ARG A N 1
ATOM 723 C CA . ARG A 1 84 ? -19.363 -15.647 13.918 1.00 83.88 84 ARG A CA 1
ATOM 724 C C . ARG A 1 84 ? -19.411 -16.121 12.472 1.00 83.88 84 ARG A C 1
ATOM 726 O O . ARG A 1 84 ? -19.885 -17.223 12.207 1.00 83.88 84 ARG A O 1
ATOM 733 N N . HIS A 1 85 ? -18.936 -15.301 11.539 1.00 89.19 85 HIS A N 1
ATOM 734 C CA . HIS A 1 85 ? -18.943 -15.614 10.115 1.00 89.19 85 HIS A CA 1
ATOM 735 C C . HIS A 1 85 ? -17.536 -15.921 9.598 1.00 89.19 85 HIS A C 1
ATOM 737 O O . HIS A 1 85 ? -16.546 -15.377 10.080 1.00 89.19 85 HIS A O 1
ATOM 743 N N . TRP A 1 86 ? -17.448 -16.740 8.546 1.00 92.25 86 TRP A N 1
ATOM 744 C CA . TRP A 1 86 ? -16.188 -16.992 7.832 1.00 92.25 86 TRP A CA 1
ATOM 745 C C . TRP A 1 86 ? -15.535 -15.704 7.319 1.00 92.25 86 TRP A C 1
ATOM 747 O O . TRP A 1 86 ? -14.314 -15.579 7.339 1.00 92.25 86 TRP A O 1
ATOM 757 N N . LEU A 1 87 ? -16.347 -14.720 6.921 1.00 92.25 87 LEU A N 1
ATOM 758 C CA . LEU A 1 87 ? -15.858 -13.399 6.534 1.00 92.25 87 LEU A CA 1
ATOM 759 C C . LEU A 1 87 ? -15.185 -12.670 7.708 1.00 92.25 87 LEU A C 1
ATOM 761 O O . LEU A 1 87 ? -14.189 -11.988 7.493 1.00 92.25 87 LEU A O 1
ATOM 765 N N . ASP A 1 88 ? -15.691 -12.826 8.933 1.00 91.00 88 ASP A N 1
ATOM 766 C CA . ASP A 1 88 ? -15.113 -12.189 10.123 1.00 91.00 88 ASP A CA 1
ATOM 767 C C . ASP A 1 88 ? -13.781 -12.843 10.495 1.00 91.00 88 ASP A C 1
ATOM 769 O O . ASP A 1 88 ? -12.817 -12.143 10.780 1.00 91.00 88 ASP A O 1
ATOM 773 N N . GLN A 1 89 ? -13.692 -14.173 10.387 1.00 91.00 89 GLN A N 1
ATOM 774 C CA . GLN A 1 89 ? -12.438 -14.918 10.556 1.00 91.00 89 GLN A CA 1
ATOM 775 C C . GLN A 1 89 ? -11.385 -14.495 9.520 1.00 91.00 89 GLN A C 1
ATOM 777 O O . GLN A 1 89 ? -10.221 -14.276 9.852 1.00 91.00 89 GLN A O 1
ATOM 782 N N . PHE A 1 90 ? -11.798 -14.331 8.261 1.00 92.75 90 PHE A N 1
ATOM 783 C CA . PHE A 1 90 ? -10.917 -13.871 7.191 1.00 92.75 90 PHE A CA 1
ATOM 784 C C . PHE A 1 90 ? -10.445 -12.427 7.410 1.00 92.75 90 PHE A C 1
ATOM 786 O O . PHE A 1 90 ? -9.250 -12.147 7.312 1.00 92.75 90 PHE A O 1
ATOM 793 N N . LYS A 1 91 ? -11.361 -11.517 7.771 1.00 90.38 91 LYS A N 1
ATOM 794 C CA . LYS A 1 91 ? -11.033 -10.131 8.141 1.00 90.38 91 LYS A CA 1
ATOM 795 C C . LYS A 1 91 ? -10.055 -10.092 9.309 1.00 90.38 91 LYS A C 1
ATOM 797 O O . LYS A 1 91 ? -9.044 -9.405 9.221 1.00 90.38 91 LYS A O 1
ATOM 802 N N . TYR A 1 92 ? -10.330 -10.853 10.367 1.00 90.50 92 TYR A N 1
ATOM 803 C CA . TYR A 1 92 ? -9.444 -10.973 11.519 1.00 90.50 92 TYR A CA 1
ATOM 804 C C . TYR A 1 92 ? -8.037 -11.406 11.093 1.00 90.50 92 TYR A C 1
ATOM 806 O O . TYR A 1 92 ? -7.062 -10.750 11.455 1.00 90.50 92 TYR A O 1
ATOM 814 N N . GLY A 1 93 ? -7.936 -12.438 10.249 1.00 90.25 93 GLY A N 1
ATOM 815 C CA . GLY A 1 93 ? -6.664 -12.914 9.711 1.00 90.25 93 GLY A CA 1
ATOM 816 C C . GLY A 1 93 ? -5.875 -11.823 8.981 1.00 90.25 93 GLY A C 1
ATOM 817 O O . GLY A 1 93 ? -4.700 -11.608 9.278 1.00 90.25 93 GLY A O 1
ATOM 818 N N . ILE A 1 94 ? -6.522 -11.093 8.068 1.00 92.44 94 ILE A N 1
ATOM 819 C CA . ILE A 1 94 ? -5.876 -10.009 7.313 1.00 92.44 94 ILE A CA 1
ATOM 820 C C . ILE A 1 94 ? -5.429 -8.875 8.239 1.00 92.44 94 ILE A C 1
ATOM 822 O O . ILE A 1 94 ? -4.275 -8.453 8.173 1.00 92.44 94 ILE A O 1
ATOM 826 N N . PHE A 1 95 ? -6.321 -8.376 9.097 1.00 89.12 95 PHE A N 1
ATOM 827 C CA . PHE A 1 95 ? -6.040 -7.185 9.900 1.00 89.12 95 PHE A CA 1
ATOM 828 C C . PHE A 1 95 ? -5.045 -7.446 11.035 1.00 89.12 95 PHE A C 1
ATOM 830 O O . PHE A 1 95 ? -4.261 -6.555 11.352 1.00 89.12 95 PHE A O 1
ATOM 837 N N . MET A 1 96 ? -5.021 -8.649 11.617 1.00 88.81 96 MET A N 1
ATOM 838 C CA . MET A 1 96 ? -4.071 -8.976 12.688 1.00 88.81 96 MET A CA 1
ATOM 839 C C . MET A 1 96 ? -2.692 -9.387 12.168 1.00 88.81 96 MET A C 1
ATOM 841 O O . MET A 1 96 ? -1.676 -8.997 12.743 1.00 88.81 96 MET A O 1
ATOM 845 N N . TYR A 1 97 ? -2.630 -10.173 11.088 1.00 90.12 97 TYR A N 1
ATOM 846 C CA . TYR A 1 97 ? -1.366 -10.754 10.615 1.00 90.12 97 TYR A CA 1
ATOM 847 C C . TYR A 1 97 ? -0.768 -10.044 9.396 1.00 90.12 97 TYR A C 1
ATOM 849 O O . TYR A 1 97 ? 0.379 -10.318 9.044 1.00 90.12 97 TYR A O 1
ATOM 857 N N . GLY A 1 98 ? -1.490 -9.106 8.773 1.00 90.88 98 GLY A N 1
ATOM 858 C CA . GLY A 1 98 ? -1.061 -8.430 7.547 1.00 90.88 98 GLY A CA 1
ATOM 859 C C . GLY A 1 98 ? 0.297 -7.736 7.665 1.00 90.88 98 GLY A C 1
ATOM 860 O O . GLY A 1 98 ? 1.134 -7.878 6.779 1.00 90.88 98 GLY A O 1
ATOM 861 N N . VAL A 1 99 ? 0.569 -7.059 8.784 1.00 88.44 99 VAL A N 1
ATOM 862 C CA . VAL A 1 99 ? 1.857 -6.373 9.004 1.00 88.44 99 VAL A CA 1
ATOM 863 C C . VAL A 1 99 ? 3.018 -7.365 9.056 1.00 88.44 99 VAL A C 1
ATOM 865 O O . VAL A 1 99 ? 4.038 -7.161 8.403 1.00 88.44 99 VAL A O 1
ATOM 868 N N . TRP A 1 100 ? 2.852 -8.478 9.769 1.00 90.56 100 TRP A N 1
ATOM 869 C CA . TRP A 1 100 ? 3.871 -9.526 9.856 1.00 90.56 100 TRP A CA 1
ATOM 870 C C . TRP A 1 100 ? 4.095 -10.219 8.509 1.00 90.56 100 TRP A C 1
ATOM 872 O O . TRP A 1 100 ? 5.228 -10.543 8.157 1.00 90.56 100 TRP A O 1
ATOM 882 N N . PHE A 1 101 ? 3.032 -10.388 7.722 1.00 92.81 101 PHE A N 1
ATOM 883 C CA . PHE A 1 101 ? 3.124 -10.919 6.366 1.00 92.81 101 PHE A CA 1
ATOM 884 C C . PHE A 1 101 ? 3.872 -9.969 5.416 1.00 92.81 101 PHE A C 1
ATOM 886 O O . PHE A 1 101 ? 4.729 -10.409 4.652 1.00 92.81 101 PHE A O 1
ATOM 893 N N . VAL A 1 102 ? 3.620 -8.659 5.495 1.00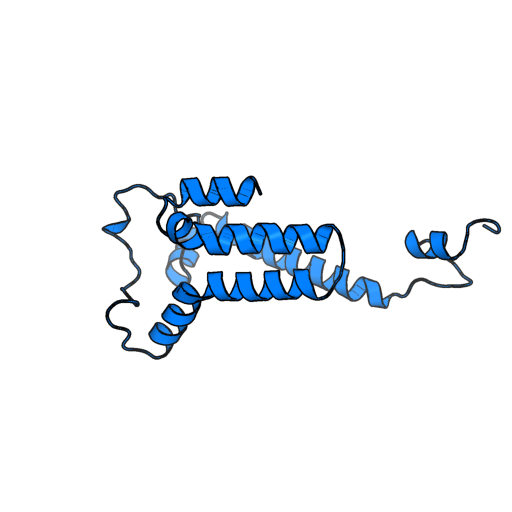 92.75 102 VAL A N 1
ATOM 894 C CA . VAL A 1 102 ? 4.379 -7.657 4.728 1.00 92.75 102 VAL A CA 1
ATOM 895 C C . VAL A 1 102 ? 5.854 -7.663 5.137 1.00 92.75 102 VAL A C 1
ATOM 897 O O . VAL A 1 102 ? 6.719 -7.658 4.263 1.00 92.75 102 VAL A O 1
ATOM 900 N N . LEU A 1 103 ? 6.163 -7.758 6.436 1.00 92.81 103 LEU A N 1
ATOM 901 C CA . LEU A 1 103 ? 7.546 -7.883 6.914 1.00 92.81 103 LEU A CA 1
ATOM 902 C C . LEU A 1 103 ? 8.243 -9.128 6.357 1.00 92.81 103 LEU A C 1
ATOM 904 O O . LEU A 1 103 ? 9.402 -9.044 5.956 1.00 92.81 103 LEU A O 1
ATOM 908 N N . LEU A 1 104 ? 7.537 -10.258 6.254 1.00 94.12 104 LEU A N 1
ATOM 909 C CA . LEU A 1 104 ? 8.068 -11.463 5.617 1.00 94.12 104 LEU A CA 1
ATOM 910 C C . LEU A 1 104 ? 8.432 -11.214 4.145 1.00 94.12 104 LEU A C 1
ATOM 912 O O . LEU A 1 104 ? 9.516 -11.598 3.711 1.00 94.12 104 LEU A O 1
ATOM 916 N N . ILE A 1 105 ? 7.563 -10.549 3.378 1.00 94.50 105 ILE A N 1
ATOM 917 C CA . ILE A 1 105 ? 7.837 -10.219 1.969 1.00 94.50 105 ILE A CA 1
ATOM 918 C C . ILE A 1 105 ? 9.043 -9.283 1.853 1.00 94.50 105 ILE A C 1
ATOM 920 O O . ILE A 1 105 ? 9.916 -9.514 1.016 1.00 94.50 105 ILE A O 1
ATOM 924 N N . VAL A 1 106 ? 9.125 -8.255 2.700 1.00 93.81 106 VAL A N 1
ATOM 925 C CA . VAL A 1 106 ? 10.250 -7.308 2.719 1.00 93.81 106 VAL A CA 1
ATOM 926 C C . VAL A 1 106 ? 11.563 -8.016 3.061 1.00 93.81 106 VAL A C 1
ATOM 928 O O . VAL A 1 106 ? 12.579 -7.783 2.405 1.00 93.81 106 VAL A O 1
ATOM 931 N N . TYR A 1 107 ? 11.542 -8.930 4.031 1.00 93.88 107 TYR A N 1
ATOM 932 C CA . TYR A 1 107 ? 12.693 -9.759 4.377 1.00 93.88 107 TYR A CA 1
ATOM 933 C C . TYR A 1 107 ? 13.150 -10.632 3.199 1.00 93.88 107 TYR A C 1
ATOM 935 O O . TYR A 1 107 ? 14.338 -10.673 2.867 1.00 93.88 107 TYR A O 1
ATOM 943 N N . LEU A 1 108 ? 12.212 -11.298 2.519 1.00 94.44 108 LEU A N 1
ATOM 944 C CA . LEU A 1 108 ? 12.513 -12.098 1.330 1.00 94.44 108 LEU A CA 1
ATOM 945 C C . LEU A 1 108 ? 13.097 -11.226 0.209 1.00 94.44 108 LEU A C 1
ATOM 947 O O . LEU A 1 108 ? 14.134 -11.562 -0.356 1.00 94.44 108 LEU A O 1
ATOM 951 N N . ALA A 1 109 ? 12.501 -10.067 -0.068 1.00 93.12 109 ALA A N 1
ATOM 952 C CA . ALA A 1 109 ? 13.012 -9.134 -1.069 1.00 93.12 109 ALA A CA 1
ATOM 953 C C . ALA A 1 109 ? 14.448 -8.669 -0.754 1.00 93.12 109 ALA A C 1
ATOM 955 O O . ALA A 1 109 ? 15.286 -8.611 -1.657 1.00 93.12 109 ALA A O 1
ATOM 956 N N . GLY A 1 110 ? 14.750 -8.403 0.522 1.00 92.19 110 GLY A N 1
ATOM 957 C CA . GLY A 1 110 ? 16.083 -8.005 0.982 1.00 92.19 110 GLY A CA 1
ATOM 958 C C . GLY A 1 110 ? 17.137 -9.116 0.909 1.00 92.19 110 GLY A C 1
ATOM 959 O O . GLY A 1 110 ? 18.313 -8.821 0.708 1.00 92.19 110 GLY A O 1
ATOM 960 N N . THR A 1 111 ? 16.738 -10.387 1.031 1.00 93.12 111 THR A N 1
ATOM 961 C CA . THR A 1 111 ? 17.659 -11.542 0.982 1.00 93.12 111 THR A CA 1
ATOM 962 C C . THR A 1 111 ? 17.908 -12.073 -0.432 1.00 93.12 111 THR A C 1
ATOM 964 O O . THR A 1 111 ? 18.993 -12.585 -0.700 1.00 93.12 111 THR A O 1
ATOM 967 N N . ILE A 1 112 ? 16.952 -11.927 -1.357 1.00 91.75 112 ILE A N 1
ATOM 968 C CA . ILE A 1 112 ? 17.058 -12.468 -2.726 1.00 91.75 112 ILE A CA 1
ATOM 969 C C . ILE A 1 112 ? 18.158 -11.775 -3.550 1.00 91.75 112 ILE A C 1
ATOM 971 O O . ILE A 1 112 ? 18.772 -12.410 -4.409 1.00 91.75 112 ILE A O 1
ATOM 975 N N . ARG A 1 113 ? 18.427 -10.480 -3.324 1.00 84.69 113 ARG A N 1
ATOM 976 C CA . ARG A 1 113 ? 19.458 -9.726 -4.061 1.00 84.69 113 ARG A CA 1
ATOM 977 C C . ARG A 1 113 ? 20.477 -9.104 -3.112 1.00 84.69 113 ARG A C 1
ATOM 979 O O . ARG A 1 113 ? 20.154 -8.181 -2.371 1.00 84.69 113 ARG A O 1
ATOM 986 N N . ILE A 1 114 ? 21.734 -9.537 -3.213 1.00 87.56 114 ILE A N 1
ATOM 987 C CA . ILE A 1 114 ? 22.855 -8.930 -2.484 1.00 87.56 114 ILE A CA 1
ATOM 988 C C . ILE A 1 114 ? 23.130 -7.545 -3.089 1.00 87.56 114 ILE A C 1
ATOM 990 O O . ILE A 1 114 ? 23.725 -7.419 -4.158 1.00 87.56 114 ILE A O 1
ATOM 994 N N . SER A 1 115 ? 22.636 -6.502 -2.428 1.00 91.00 115 SER A N 1
ATOM 995 C CA . SER A 1 115 ? 22.750 -5.100 -2.839 1.00 91.00 115 SER A CA 1
ATOM 996 C C . SER A 1 115 ? 22.713 -4.196 -1.605 1.00 91.00 115 SER A C 1
ATOM 998 O O . SER A 1 115 ? 22.124 -4.562 -0.587 1.00 91.00 115 SER A O 1
ATOM 1000 N N . SER A 1 116 ? 23.287 -2.993 -1.694 1.00 89.50 116 SER A N 1
ATOM 1001 C CA . SER A 1 116 ? 23.163 -1.968 -0.646 1.00 89.50 116 SER A CA 1
ATOM 1002 C C . SER A 1 116 ? 21.702 -1.599 -0.364 1.00 89.50 116 SER A C 1
ATOM 1004 O O . SER A 1 116 ? 21.348 -1.347 0.784 1.00 89.50 116 SER A O 1
ATOM 1006 N N . LEU A 1 117 ? 20.833 -1.657 -1.380 1.00 89.44 117 LEU A N 1
ATOM 1007 C CA . LEU A 1 117 ? 19.387 -1.488 -1.211 1.00 89.44 117 LEU A CA 1
ATOM 1008 C C . LEU A 1 117 ? 18.765 -2.665 -0.442 1.00 89.44 117 LEU A C 1
ATOM 1010 O O . LEU A 1 117 ? 17.944 -2.453 0.445 1.00 89.44 117 LEU A O 1
ATOM 1014 N N . GLY A 1 118 ? 19.212 -3.895 -0.724 1.00 89.88 118 GLY A N 1
ATOM 1015 C CA . GLY A 1 118 ? 18.818 -5.114 -0.003 1.00 89.88 118 GLY A CA 1
ATOM 1016 C C . GLY A 1 118 ? 19.117 -5.030 1.496 1.00 89.88 118 GLY A C 1
ATOM 1017 O O . GLY A 1 118 ? 18.259 -5.337 2.321 1.00 89.88 118 GLY A O 1
ATOM 1018 N N . LEU A 1 119 ? 20.301 -4.518 1.852 1.00 92.62 119 LEU A N 1
ATOM 1019 C CA . LEU A 1 119 ? 20.679 -4.248 3.242 1.00 92.62 119 LEU A CA 1
ATOM 1020 C C . LEU A 1 119 ? 19.705 -3.265 3.916 1.00 92.62 119 LEU A C 1
ATOM 1022 O O . LEU A 1 119 ? 19.309 -3.490 5.057 1.00 92.62 119 LEU A O 1
ATOM 1026 N N . GLY A 1 120 ? 19.281 -2.216 3.205 1.00 92.25 120 GLY A N 1
ATOM 1027 C CA . GLY A 1 120 ? 18.273 -1.266 3.687 1.00 92.25 120 GLY A CA 1
ATOM 1028 C C . GLY A 1 120 ? 16.944 -1.942 4.038 1.00 92.25 120 GLY A C 1
ATOM 1029 O O . GLY A 1 120 ? 16.430 -1.734 5.138 1.00 92.25 120 GLY A O 1
ATOM 1030 N N . TYR A 1 121 ? 16.438 -2.822 3.164 1.00 93.25 121 TYR A N 1
ATOM 1031 C CA . TYR A 1 121 ? 15.232 -3.615 3.441 1.00 93.25 121 TYR A CA 1
ATOM 1032 C C . TYR A 1 121 ? 15.380 -4.477 4.701 1.00 93.25 121 TYR A C 1
ATOM 1034 O O . TYR A 1 121 ? 14.460 -4.536 5.516 1.00 93.25 121 TYR A O 1
ATOM 1042 N N . LEU A 1 122 ? 16.540 -5.114 4.898 1.00 94.00 122 LEU A N 1
ATOM 1043 C CA . LEU A 1 122 ? 16.794 -5.943 6.080 1.00 94.00 122 LEU A CA 1
ATOM 1044 C C . LEU A 1 122 ? 16.859 -5.116 7.366 1.00 94.00 122 LEU A C 1
ATOM 1046 O O . LEU A 1 122 ? 16.265 -5.511 8.367 1.00 94.00 122 LEU A O 1
ATOM 1050 N N . ILE A 1 123 ? 17.532 -3.962 7.342 1.00 93.56 123 ILE A N 1
ATOM 1051 C CA . ILE A 1 123 ? 17.620 -3.062 8.500 1.00 93.56 123 ILE A CA 1
ATOM 1052 C C . ILE A 1 123 ? 16.224 -2.571 8.899 1.00 93.56 123 ILE A C 1
ATOM 1054 O O . ILE A 1 123 ? 15.852 -2.685 10.068 1.00 93.56 123 ILE A O 1
ATOM 1058 N N . ALA A 1 124 ? 15.434 -2.083 7.938 1.00 90.81 124 ALA A N 1
ATOM 1059 C CA . ALA A 1 124 ? 14.065 -1.636 8.188 1.00 90.81 124 ALA A CA 1
ATOM 1060 C C . ALA A 1 124 ? 13.182 -2.781 8.712 1.00 90.81 124 ALA A C 1
ATOM 1062 O O . ALA A 1 124 ? 12.437 -2.602 9.676 1.00 90.81 124 ALA A O 1
ATOM 1063 N N . CYS A 1 125 ? 13.316 -3.981 8.139 1.00 92.56 125 CYS A N 1
ATOM 1064 C CA . CYS A 1 125 ? 12.591 -5.164 8.591 1.00 92.56 125 CYS A CA 1
ATOM 1065 C C . CYS A 1 125 ? 12.933 -5.530 10.040 1.00 92.56 125 CYS A C 1
ATOM 1067 O O . CYS A 1 125 ? 12.026 -5.714 10.847 1.00 92.56 125 CYS A O 1
ATOM 1069 N N . PHE A 1 126 ? 14.216 -5.615 10.407 1.00 92.88 126 PHE A N 1
ATOM 1070 C CA . PHE A 1 126 ? 14.609 -5.925 11.785 1.00 92.88 126 PHE A CA 1
ATOM 1071 C C . PHE A 1 126 ? 14.170 -4.841 12.767 1.00 92.88 126 PHE A C 1
ATOM 1073 O O . PHE A 1 126 ? 13.714 -5.161 13.863 1.00 92.88 126 PHE A O 1
ATOM 1080 N N . TYR A 1 127 ? 14.246 -3.569 12.370 1.00 91.25 127 TYR A N 1
ATOM 1081 C CA . TYR A 1 127 ? 13.744 -2.466 13.182 1.00 91.25 127 TYR A CA 1
ATOM 1082 C C . TYR A 1 127 ? 12.243 -2.617 13.471 1.00 91.25 127 TYR A C 1
ATOM 1084 O O . TYR A 1 127 ? 11.822 -2.569 14.628 1.00 91.25 127 TYR A O 1
ATOM 1092 N N . LEU A 1 128 ? 11.439 -2.865 12.436 1.00 88.88 128 LEU A N 1
ATOM 1093 C CA . LEU A 1 128 ? 9.999 -3.070 12.579 1.00 88.88 128 LEU A CA 1
ATOM 1094 C C . LEU A 1 128 ? 9.656 -4.377 13.306 1.00 88.88 128 LEU A C 1
ATOM 1096 O O . LEU A 1 128 ? 8.664 -4.411 14.020 1.00 88.88 128 LEU A O 1
ATOM 1100 N N . LEU A 1 129 ? 10.468 -5.432 13.209 1.00 89.50 129 LEU A N 1
ATOM 1101 C CA . LEU A 1 129 ? 10.281 -6.648 14.011 1.00 89.50 129 LEU A CA 1
ATOM 1102 C C . LEU A 1 129 ? 10.512 -6.386 15.508 1.00 89.50 129 LEU A C 1
ATOM 1104 O O . LEU A 1 129 ? 9.766 -6.896 16.339 1.00 89.50 129 LEU A O 1
ATOM 1108 N N . LEU A 1 130 ? 11.521 -5.581 15.855 1.00 89.56 130 LEU A N 1
ATOM 1109 C CA . LEU A 1 130 ? 11.875 -5.283 17.247 1.00 89.56 130 LEU A CA 1
ATOM 1110 C C . LEU A 1 130 ? 10.912 -4.289 17.906 1.00 89.56 130 LEU A C 1
ATOM 1112 O O . LEU A 1 130 ? 10.570 -4.443 19.077 1.00 89.56 130 LEU A O 1
ATOM 1116 N N . TYR A 1 131 ? 10.474 -3.267 17.169 1.00 86.44 131 TYR A N 1
ATOM 1117 C CA . TYR A 1 131 ? 9.658 -2.174 17.711 1.00 86.44 131 TYR A CA 1
ATOM 1118 C C . TYR A 1 131 ? 8.208 -2.165 17.207 1.00 86.44 131 TYR A C 1
ATOM 1120 O O . TYR A 1 131 ? 7.409 -1.350 17.671 1.00 86.44 131 TYR A O 1
ATOM 1128 N N . GLY A 1 132 ? 7.835 -3.064 16.294 1.00 81.31 132 GLY A N 1
ATOM 1129 C CA . GLY A 1 132 ? 6.542 -3.053 15.601 1.00 81.31 132 GLY A CA 1
ATOM 1130 C C . GLY A 1 132 ? 5.340 -3.155 16.525 1.00 81.31 132 GLY A C 1
ATOM 1131 O O . GLY A 1 132 ? 4.363 -2.441 16.340 1.00 81.31 132 GLY A O 1
ATOM 1132 N N . GLN A 1 133 ? 5.422 -3.963 17.579 1.00 82.19 133 GLN A N 1
ATOM 1133 C CA . GLN A 1 133 ? 4.314 -4.132 18.522 1.00 82.19 133 GLN A CA 1
ATOM 1134 C C . GLN A 1 133 ? 4.036 -2.852 19.330 1.00 82.19 133 GLN A C 1
ATOM 1136 O O . GLN A 1 133 ? 2.882 -2.477 19.551 1.00 82.19 133 GLN A O 1
ATOM 1141 N N . ASN A 1 134 ? 5.094 -2.115 19.678 1.00 80.81 134 ASN A N 1
ATOM 1142 C CA . ASN A 1 134 ? 4.981 -0.801 20.311 1.00 80.81 134 ASN A CA 1
ATOM 1143 C C . ASN A 1 134 ? 4.478 0.263 19.325 1.00 80.81 134 ASN A C 1
ATOM 1145 O O . ASN A 1 134 ? 3.760 1.172 19.731 1.00 80.81 134 ASN A O 1
ATOM 1149 N N . LEU A 1 135 ? 4.835 0.163 18.039 1.00 74.50 135 LEU A N 1
ATOM 1150 C CA . LEU A 1 135 ? 4.338 1.063 16.995 1.00 74.50 135 LEU A CA 1
ATOM 1151 C C . LEU A 1 135 ? 2.845 0.854 16.726 1.00 74.50 135 LEU A C 1
ATOM 1153 O O . LEU A 1 135 ? 2.123 1.836 16.639 1.00 74.50 135 LEU A O 1
ATOM 1157 N N . LEU A 1 136 ? 2.372 -0.393 16.675 1.00 74.06 136 LEU A N 1
ATOM 1158 C CA . LEU A 1 136 ? 0.957 -0.730 16.461 1.00 74.06 136 LEU A CA 1
ATOM 1159 C C . LEU A 1 136 ? 0.037 -0.255 17.594 1.00 74.06 136 LEU A C 1
ATOM 1161 O O . LEU A 1 136 ? -1.159 -0.088 17.381 1.00 74.06 136 LEU A O 1
ATOM 1165 N N . THR A 1 137 ? 0.594 -0.039 18.787 1.00 71.69 137 THR A N 1
ATOM 1166 C CA . THR A 1 137 ? -0.144 0.437 19.968 1.00 71.69 137 THR A CA 1
ATOM 1167 C C . THR A 1 137 ? -0.110 1.968 20.098 1.00 71.69 137 THR A C 1
ATOM 1169 O O . THR A 1 137 ? -0.826 2.535 20.918 1.00 71.69 137 THR A O 1
ATOM 1172 N N . LYS A 1 138 ? 0.728 2.660 19.312 1.00 70.12 138 LYS A N 1
ATOM 1173 C CA . LYS A 1 138 ? 0.799 4.128 19.308 1.00 70.12 138 LYS A CA 1
ATOM 1174 C C . LYS A 1 138 ? -0.337 4.733 18.492 1.00 70.12 138 LYS A C 1
ATOM 1176 O O . LYS A 1 138 ? -0.848 4.119 17.559 1.00 70.12 138 LYS A O 1
ATOM 1181 N N . ASP A 1 139 ? -0.652 5.989 18.799 1.00 65.62 139 ASP A N 1
ATOM 1182 C CA . ASP A 1 139 ? -1.612 6.763 18.021 1.00 65.62 139 ASP A CA 1
ATOM 1183 C C . ASP A 1 139 ? -1.237 6.782 16.539 1.00 65.62 139 ASP A C 1
ATOM 1185 O O . ASP A 1 139 ? -0.091 7.002 16.137 1.00 65.62 139 ASP A O 1
ATOM 1189 N N . THR A 1 140 ? -2.245 6.607 15.705 1.00 66.19 140 THR A N 1
ATOM 1190 C CA . THR A 1 140 ? -2.157 6.573 14.242 1.00 66.19 140 THR A CA 1
ATOM 1191 C C . THR A 1 140 ? -1.557 7.841 13.636 1.00 66.19 140 THR A C 1
ATOM 1193 O O . THR A 1 140 ? -0.910 7.759 12.595 1.00 66.19 140 THR A O 1
ATOM 1196 N N . ASN A 1 141 ? -1.682 8.996 14.298 1.00 63.59 141 ASN A N 1
ATOM 1197 C CA . ASN A 1 141 ? -0.998 10.232 13.902 1.00 63.59 141 ASN A CA 1
ATOM 1198 C C . ASN A 1 141 ? 0.529 10.102 14.023 1.00 63.59 141 ASN A C 1
ATOM 1200 O O . ASN A 1 141 ? 1.260 10.549 13.141 1.00 63.59 141 ASN A O 1
ATOM 1204 N N . MET A 1 142 ? 1.013 9.429 15.072 1.00 58.44 142 MET A N 1
ATOM 1205 C CA . MET A 1 142 ? 2.437 9.135 15.234 1.00 58.44 142 MET A CA 1
ATOM 1206 C C . MET A 1 142 ? 2.893 8.106 14.197 1.00 58.44 142 MET A C 1
ATOM 1208 O O . MET A 1 142 ? 3.951 8.280 13.603 1.00 58.44 142 MET A O 1
ATOM 1212 N N . ILE A 1 143 ? 2.087 7.075 13.920 1.00 60.91 143 ILE A N 1
ATOM 1213 C CA . ILE A 1 143 ? 2.399 6.068 12.890 1.00 60.91 143 ILE A CA 1
ATOM 1214 C C . ILE A 1 143 ? 2.483 6.707 11.495 1.00 60.91 143 ILE A C 1
ATOM 1216 O O . ILE A 1 143 ? 3.443 6.446 10.777 1.00 60.91 143 ILE A O 1
ATOM 1220 N N . LYS A 1 144 ? 1.535 7.581 11.120 1.00 61.31 144 LYS A N 1
ATOM 1221 C CA . LYS A 1 144 ? 1.564 8.312 9.838 1.00 61.31 144 LYS A CA 1
ATOM 1222 C C . LYS A 1 144 ? 2.833 9.151 9.684 1.00 61.31 144 LYS A C 1
ATOM 1224 O O . LYS A 1 144 ? 3.397 9.198 8.596 1.00 61.31 144 LYS A O 1
ATOM 1229 N N . LEU A 1 145 ? 3.302 9.782 10.762 1.00 60.97 145 LEU A N 1
ATOM 1230 C CA . LEU A 1 145 ? 4.585 10.486 10.758 1.00 60.97 145 LEU A CA 1
ATOM 1231 C C . LEU A 1 145 ? 5.737 9.502 10.513 1.00 60.97 145 LEU A C 1
ATOM 1233 O O . LEU A 1 145 ? 6.497 9.702 9.576 1.00 60.97 145 LEU A O 1
ATOM 1237 N N . TYR A 1 146 ? 5.833 8.400 11.264 1.00 60.22 146 TYR A N 1
ATOM 1238 C CA . TYR A 1 146 ? 6.897 7.409 11.047 1.00 60.22 146 TYR A CA 1
ATOM 1239 C C . TYR A 1 146 ? 6.902 6.831 9.623 1.00 60.22 146 TYR A C 1
ATOM 1241 O O . TYR A 1 146 ? 7.969 6.690 9.046 1.00 60.22 146 TYR A O 1
ATOM 1249 N N . VAL A 1 147 ? 5.742 6.545 9.031 1.00 65.19 147 VAL A N 1
ATOM 1250 C CA . VAL A 1 147 ? 5.658 5.998 7.664 1.00 65.19 147 VAL A CA 1
ATOM 1251 C C . VAL A 1 147 ? 6.006 7.032 6.588 1.00 65.19 147 VAL A C 1
ATOM 1253 O O . VAL A 1 147 ? 6.505 6.656 5.542 1.00 65.19 147 VAL A O 1
ATOM 1256 N N . ASN A 1 148 ? 5.761 8.324 6.815 1.00 67.12 148 ASN A N 1
ATOM 1257 C CA . ASN A 1 148 ? 6.123 9.363 5.841 1.00 67.12 148 ASN A CA 1
ATOM 1258 C C . ASN A 1 148 ? 7.585 9.824 5.951 1.00 67.12 148 ASN A C 1
ATOM 1260 O O . ASN A 1 148 ? 8.106 10.416 5.008 1.00 67.12 148 ASN A O 1
A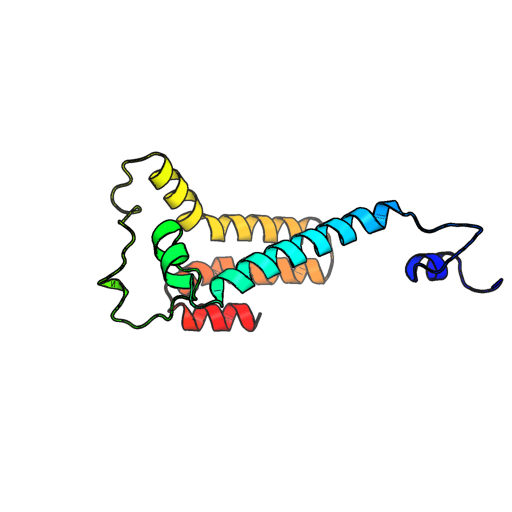TOM 1264 N N . TYR A 1 149 ? 8.233 9.613 7.100 1.00 54.56 149 TYR A N 1
ATOM 1265 C CA . TYR A 1 149 ? 9.628 10.005 7.326 1.00 54.56 149 TYR A CA 1
ATOM 1266 C C . TYR A 1 149 ? 10.653 8.923 6.940 1.00 54.56 149 TYR A C 1
ATOM 1268 O O . TYR A 1 149 ? 11.835 9.253 6.822 1.00 54.56 149 TYR A O 1
ATOM 1276 N N . TYR A 1 150 ? 10.227 7.669 6.757 1.00 42.94 150 TYR A N 1
ATOM 1277 C CA . TYR A 1 150 ? 11.065 6.521 6.380 1.00 42.94 150 TYR A CA 1
ATOM 1278 C C . TYR A 1 150 ? 10.594 5.908 5.064 1.00 42.94 150 TYR A C 1
ATOM 1280 O O . TYR A 1 150 ? 11.474 5.479 4.284 1.00 42.94 150 TYR A O 1
#

Nearest PDB structures (foldseek):
  7wlt-assembly1_A  TM=8.893E-01  e=9.253E-05  Mus musculus
  8ixn-assembly1_D  TM=9.003E-01  e=5.288E-04  Mus musculus

Sequence (150 aa):
YHWINVRFNGWLHLLDYIEPSTATQLIADFFQFLFACQQWHVFSYETNEKDYIYIELCGSNREIIYDNDRYKNNPIKDFVTNPRHWLDQFKYGIFMYGVWFVLLIVYLAGTIRISSLGLGYLIACFYLLLYGQNLLTKDTNMIKLYVNYY

Organism: NCBI:txid392033

Solvent-accessible surface area (backbone atoms only — not comparable to full-atom values): 9148 Å² total; per-residue (Å²): 137,90,80,69,58,65,69,57,43,58,75,68,63,49,97,39,91,88,66,60,71,65,72,71,65,51,53,58,55,50,52,53,51,51,51,51,54,52,51,50,54,52,52,52,50,70,71,36,93,65,30,64,64,49,31,74,76,75,48,75,88,71,81,85,77,89,53,90,72,47,82,80,66,58,90,69,77,79,39,74,91,65,53,83,44,73,68,29,50,50,50,41,51,48,73,72,44,42,66,63,52,50,42,50,52,40,41,50,60,19,66,77,43,95,44,78,68,17,52,51,36,39,52,53,37,52,50,43,70,76,46,36,71,64,51,74,72,44,59,65,71,59,45,54,50,56,64,73,76,106

Mean predicted aligned error: 10.05 Å

Foldseek 3Di:
DPPDDVVVCQVVQHDDPVDHHDCVVCVVVVVVVVVVVVVVVVVVCLPDPCVVVVCVVPNHPDDDDDDPPCVVPDPDDDLAPDPPDPVSVVVNCCVVCVVVVVLVVLLVVLPVDDDPVSVVSVVVSVVCVVCVVVLVPDDPVVVVVVVVVD

pLDDT: mean 80.91, std 12.62, range [42.94, 97.62]

Radius of gyration: 23.43 Å; Cα contacts (8 Å, |Δi|>4): 54; chains: 1; bounding box: 54×34×59 Å

Secondary structure (DSSP, 8-state):
--SS-HHHHHHTT---SSS---GGGHHHHHHHHHHHHHHHHHHHHHHSTTHHHHHHHH---------GGGGGG-SSPP-SSS--SHHHHHHHHHHHHHHHHHHHHHHHHHHHS-SHHHHHHHHHHHHHHHHHHHHHTS-HHHHHHHHHH-